Protein AF-A0A7C5JY43-F1 (afdb_monomer_lite)

Structure (mmCIF, N/CA/C/O backbone):
data_AF-A0A7C5JY43-F1
#
_entry.id   AF-A0A7C5JY43-F1
#
loop_
_atom_site.group_PDB
_atom_site.id
_atom_site.type_symbol
_atom_site.label_atom_id
_atom_site.label_alt_id
_atom_site.label_comp_id
_atom_site.label_asym_id
_atom_site.label_entity_id
_atom_site.label_seq_id
_atom_site.pdbx_PDB_ins_code
_atom_site.Cartn_x
_atom_site.Cartn_y
_atom_site.Cartn_z
_atom_site.occupancy
_atom_site.B_iso_or_equiv
_atom_site.auth_seq_id
_atom_site.auth_comp_id
_atom_site.auth_asym_id
_atom_site.auth_atom_id
_atom_site.pdbx_PDB_model_num
ATOM 1 N N . MET A 1 1 ? 24.600 0.168 -17.747 1.00 61.19 1 MET A N 1
ATOM 2 C CA . MET A 1 1 ? 23.202 -0.274 -17.625 1.00 61.19 1 MET A CA 1
ATOM 3 C C . MET A 1 1 ? 22.998 -1.463 -18.537 1.00 61.19 1 MET A C 1
ATOM 5 O O . MET A 1 1 ? 23.554 -1.478 -19.629 1.00 61.19 1 MET A O 1
ATOM 9 N N . THR A 1 2 ? 22.261 -2.472 -18.092 1.00 80.56 2 THR A N 1
ATOM 10 C CA . THR A 1 2 ? 21.781 -3.535 -18.981 1.00 80.56 2 THR A CA 1
ATOM 11 C C . THR A 1 2 ? 20.629 -3.006 -19.841 1.00 80.56 2 THR A C 1
ATOM 13 O O . THR A 1 2 ? 19.923 -2.080 -19.446 1.00 80.56 2 THR A O 1
ATOM 16 N N . LYS A 1 3 ? 20.371 -3.635 -20.994 1.00 87.62 3 LYS A N 1
ATOM 17 C CA . LYS A 1 3 ? 19.208 -3.307 -21.840 1.00 87.62 3 LYS A CA 1
ATOM 18 C C . LYS A 1 3 ? 17.883 -3.349 -21.058 1.00 87.62 3 LYS A C 1
ATOM 20 O O . LYS A 1 3 ? 16.967 -2.588 -21.342 1.00 87.62 3 LYS A O 1
ATOM 25 N N . ARG A 1 4 ? 17.785 -4.223 -20.047 1.00 88.06 4 ARG A N 1
ATOM 26 C CA . ARG A 1 4 ? 16.617 -4.327 -19.159 1.00 88.06 4 ARG A CA 1
ATOM 27 C C . ARG A 1 4 ? 16.475 -3.100 -18.254 1.00 88.06 4 ARG A C 1
ATOM 29 O O . ARG A 1 4 ? 15.372 -2.586 -18.122 1.00 88.06 4 ARG A O 1
ATOM 36 N N . GLU A 1 5 ? 17.568 -2.601 -17.683 1.00 89.88 5 GLU A N 1
ATOM 37 C CA . GLU A 1 5 ? 17.566 -1.381 -16.857 1.00 89.88 5 GLU A CA 1
ATOM 38 C C . GLU A 1 5 ? 17.167 -0.143 -17.657 1.00 89.88 5 GLU A C 1
ATOM 40 O O . GLU A 1 5 ? 16.424 0.696 -17.158 1.00 89.88 5 GLU A O 1
ATOM 45 N N . GLU A 1 6 ? 17.616 -0.042 -18.909 1.00 92.31 6 GLU A N 1
ATOM 46 C CA . GLU A 1 6 ? 17.234 1.051 -19.813 1.00 92.31 6 GLU A CA 1
ATOM 47 C C . GLU A 1 6 ? 15.734 1.037 -20.118 1.00 92.31 6 GLU A C 1
ATOM 49 O O . GLU A 1 6 ? 15.086 2.085 -20.057 1.00 92.31 6 GLU A O 1
ATOM 54 N N . ILE A 1 7 ? 15.172 -0.148 -20.386 1.00 94.56 7 ILE A N 1
ATOM 55 C CA . ILE A 1 7 ? 13.732 -0.328 -20.617 1.00 94.56 7 ILE A CA 1
ATOM 56 C C . ILE A 1 7 ? 12.948 0.074 -19.369 1.00 94.56 7 ILE A C 1
ATOM 58 O O . ILE A 1 7 ? 12.040 0.894 -19.463 1.0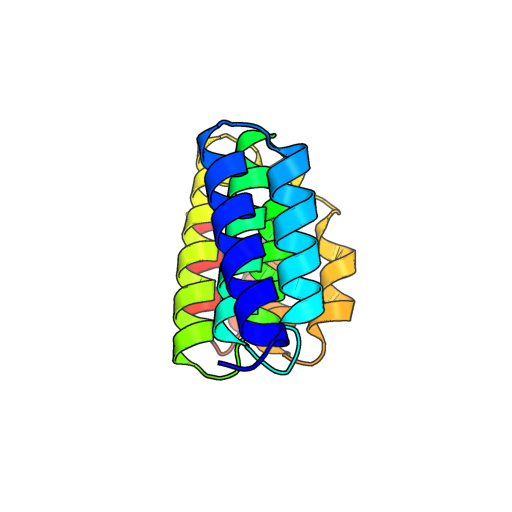0 94.56 7 ILE A O 1
ATOM 62 N N . ILE A 1 8 ? 13.331 -0.445 -18.199 1.00 96.25 8 ILE A N 1
ATOM 63 C CA . ILE A 1 8 ? 12.671 -0.138 -16.927 1.00 96.25 8 ILE A CA 1
ATOM 64 C C . ILE A 1 8 ? 12.717 1.368 -16.639 1.00 96.25 8 ILE A C 1
ATOM 66 O O . ILE A 1 8 ? 11.688 1.966 -16.336 1.00 96.25 8 ILE A O 1
ATOM 70 N N . ALA A 1 9 ? 13.887 1.999 -16.764 1.00 95.50 9 ALA A N 1
ATOM 71 C CA . ALA A 1 9 ? 14.048 3.425 -16.493 1.00 95.50 9 ALA A CA 1
ATOM 72 C C . ALA A 1 9 ? 13.234 4.296 -17.460 1.00 95.50 9 ALA A C 1
ATOM 74 O O . ALA A 1 9 ? 12.655 5.302 -17.048 1.00 95.50 9 ALA A O 1
ATOM 75 N N . THR A 1 10 ? 13.179 3.917 -18.739 1.00 97.25 10 THR A N 1
ATOM 76 C CA . THR A 1 10 ? 12.377 4.617 -19.753 1.00 97.25 10 THR A CA 1
ATOM 77 C C . THR A 1 10 ? 10.894 4.490 -19.440 1.00 97.25 10 THR A C 1
ATOM 79 O O . THR A 1 10 ? 10.198 5.497 -19.324 1.00 97.25 10 THR A O 1
ATOM 82 N N . LEU A 1 11 ? 10.429 3.265 -19.206 1.00 97.94 11 LEU A N 1
ATOM 83 C CA . LEU A 1 11 ? 9.032 2.979 -18.918 1.00 97.94 11 LEU A CA 1
ATOM 84 C C . LEU A 1 11 ? 8.560 3.659 -17.629 1.00 97.94 11 LEU A C 1
ATOM 86 O O . LEU A 1 11 ? 7.457 4.196 -17.585 1.00 97.94 11 LEU A O 1
ATOM 90 N N . PHE A 1 12 ? 9.409 3.700 -16.602 1.00 97.88 12 PHE A N 1
ATOM 91 C CA . PHE A 1 12 ? 9.102 4.380 -15.348 1.00 97.88 12 PHE A CA 1
ATOM 92 C C . PHE A 1 12 ? 8.954 5.896 -15.534 1.00 97.88 12 PHE A C 1
ATOM 94 O O . PHE A 1 12 ? 7.990 6.483 -15.044 1.00 97.88 12 PHE A O 1
ATOM 101 N N . LYS A 1 13 ? 9.844 6.530 -16.313 1.00 98.06 13 LYS A N 1
ATOM 102 C CA . LYS A 1 13 ? 9.717 7.955 -16.672 1.00 98.06 13 LYS A CA 1
ATOM 103 C C . LYS A 1 13 ? 8.437 8.231 -17.460 1.00 98.06 13 LYS A C 1
ATOM 105 O O . LYS A 1 13 ? 7.760 9.222 -17.203 1.00 98.06 13 LYS A O 1
ATOM 110 N N . GLU A 1 14 ? 8.094 7.361 -18.405 1.00 98.31 14 GLU A N 1
ATOM 111 C CA . GLU A 1 14 ? 6.847 7.469 -19.167 1.00 98.31 14 GLU A CA 1
ATOM 112 C C . GLU A 1 14 ? 5.610 7.293 -18.277 1.00 98.31 14 GLU A C 1
ATOM 114 O O . GLU A 1 14 ? 4.636 8.019 -18.452 1.00 98.31 14 GLU A O 1
ATOM 119 N N . ALA A 1 15 ? 5.648 6.374 -17.307 1.00 98.38 15 ALA A N 1
ATOM 120 C CA . ALA A 1 15 ? 4.567 6.172 -16.345 1.00 98.38 15 ALA A CA 1
ATOM 121 C C . ALA A 1 15 ? 4.332 7.427 -15.492 1.00 98.38 15 ALA A C 1
ATOM 123 O O . ALA A 1 15 ? 3.200 7.892 -15.366 1.00 98.38 15 ALA A O 1
ATOM 124 N N . GLN A 1 16 ? 5.410 8.022 -14.968 1.00 98.12 16 GLN A N 1
ATOM 125 C CA . GLN A 1 16 ? 5.347 9.274 -14.209 1.00 98.12 16 GLN A CA 1
ATOM 126 C C . GLN A 1 16 ? 4.820 10.433 -15.058 1.00 98.12 16 GLN A C 1
ATOM 128 O O . GLN A 1 16 ? 4.007 11.228 -14.589 1.00 98.12 16 GLN A O 1
ATOM 133 N N . ARG A 1 17 ? 5.253 10.528 -16.320 1.00 98.44 17 ARG A N 1
ATOM 134 C CA . ARG A 1 17 ? 4.756 11.547 -17.248 1.00 98.44 17 ARG A CA 1
ATOM 135 C C . ARG A 1 17 ? 3.255 11.398 -17.498 1.00 98.44 17 ARG A C 1
ATOM 137 O O . ARG A 1 17 ? 2.539 12.380 -17.347 1.00 98.44 17 ARG A O 1
ATOM 144 N N . ALA A 1 18 ? 2.793 10.186 -17.803 1.00 98.38 18 ALA A N 1
ATOM 145 C CA . ALA A 1 18 ? 1.375 9.900 -18.005 1.00 98.38 18 ALA A CA 1
ATOM 146 C C . ALA A 1 18 ? 0.545 10.253 -16.759 1.00 98.38 18 ALA A C 1
ATOM 148 O O . ALA A 1 18 ? -0.518 10.856 -16.876 1.00 98.38 18 ALA A O 1
ATOM 149 N N . LEU A 1 19 ? 1.054 9.954 -15.556 1.00 97.44 19 LEU A N 1
ATOM 150 C CA . LEU A 1 19 ? 0.393 10.329 -14.304 1.00 97.44 19 LEU A CA 1
ATOM 151 C C . LEU A 1 19 ? 0.269 11.855 -14.162 1.00 97.44 19 LEU A C 1
ATOM 153 O O . LEU A 1 19 ? -0.814 12.358 -13.866 1.00 97.44 19 LEU A O 1
ATOM 157 N N . ASN A 1 20 ? 1.345 12.597 -14.437 1.00 97.25 20 ASN A N 1
ATOM 158 C CA . ASN A 1 20 ? 1.354 14.064 -14.386 1.00 97.25 20 ASN A CA 1
ATOM 159 C C . ASN A 1 20 ? 0.412 14.699 -15.423 1.00 97.25 20 ASN A C 1
ATOM 161 O O . ASN A 1 20 ? -0.214 15.722 -15.150 1.00 97.25 20 ASN A O 1
ATOM 165 N N . GLU A 1 21 ? 0.293 14.086 -16.601 1.00 97.94 21 GLU A N 1
ATOM 166 C CA . GLU A 1 21 ? -0.623 14.487 -17.677 1.00 97.94 21 GLU A CA 1
ATOM 167 C C . GLU A 1 21 ? -2.070 13.992 -17.435 1.00 97.94 21 GLU A C 1
ATOM 169 O O . GLU A 1 21 ? -2.961 14.270 -18.236 1.00 97.94 21 GLU A O 1
ATOM 174 N N . ARG A 1 22 ? -2.332 13.322 -16.298 1.00 95.94 22 ARG A N 1
ATOM 175 C CA . ARG A 1 22 ? -3.622 12.720 -15.905 1.00 95.94 22 ARG A CA 1
ATOM 176 C C . ARG A 1 22 ? -4.132 11.641 -16.870 1.00 95.94 22 ARG A C 1
ATOM 178 O O . ARG A 1 22 ? -5.321 11.326 -16.887 1.00 95.94 22 ARG A O 1
ATOM 185 N N . GLU A 1 23 ? -3.240 11.008 -17.624 1.00 98.06 23 GLU A N 1
ATOM 186 C CA . GLU A 1 23 ? -3.528 9.826 -18.439 1.00 98.06 23 GLU A CA 1
ATOM 187 C C . GLU A 1 23 ? -3.522 8.560 -17.562 1.00 98.06 23 GLU A C 1
ATOM 189 O O . GLU A 1 23 ? -2.647 7.698 -17.668 1.00 98.06 23 GLU A O 1
ATOM 194 N N . ILE A 1 24 ? -4.485 8.459 -16.639 1.00 97.88 24 ILE A N 1
ATOM 195 C CA . ILE A 1 24 ? -4.403 7.522 -15.505 1.00 97.88 24 ILE A CA 1
ATOM 196 C C . ILE A 1 24 ? -4.301 6.051 -15.935 1.00 97.88 24 ILE A C 1
ATOM 198 O O . ILE A 1 24 ? -3.461 5.311 -15.420 1.00 97.88 24 ILE A O 1
ATOM 202 N N . GLU A 1 25 ? -5.085 5.622 -16.925 1.00 97.69 25 GLU A N 1
ATOM 203 C CA . GLU A 1 25 ? -5.026 4.244 -17.434 1.00 97.69 25 GLU A CA 1
ATOM 204 C C . GLU A 1 25 ? -3.678 3.917 -18.099 1.00 97.69 25 GLU A C 1
ATOM 206 O O . GLU A 1 25 ? -3.154 2.808 -17.953 1.00 97.69 25 GLU A O 1
ATOM 211 N N . VAL A 1 26 ? -3.068 4.895 -18.779 1.00 98.19 26 VAL A N 1
ATOM 212 C CA . VAL A 1 26 ? -1.734 4.744 -19.379 1.00 98.19 26 VAL A CA 1
ATOM 213 C C . VAL A 1 26 ? -0.680 4.628 -18.282 1.00 98.19 26 VAL A C 1
ATOM 215 O O . VAL A 1 26 ? 0.151 3.718 -18.329 1.00 98.19 26 VAL A O 1
ATOM 218 N N . ALA A 1 27 ? -0.743 5.496 -17.269 1.00 98.44 27 ALA A N 1
ATOM 219 C CA . ALA A 1 27 ? 0.154 5.454 -16.120 1.00 98.44 27 ALA A CA 1
ATOM 220 C C . ALA A 1 27 ? 0.081 4.097 -15.406 1.00 98.44 27 ALA A C 1
ATOM 222 O O . ALA A 1 27 ? 1.113 3.466 -15.179 1.00 98.44 27 ALA A O 1
ATOM 223 N N . LYS A 1 28 ? -1.135 3.601 -15.134 1.00 98.50 28 LYS A N 1
ATOM 224 C CA . LYS A 1 28 ? -1.359 2.303 -14.481 1.00 98.50 28 LYS A CA 1
ATOM 225 C C . LYS A 1 28 ? -0.736 1.154 -15.255 1.00 98.50 28 LYS A C 1
ATOM 227 O O . LYS A 1 28 ? 0.018 0.374 -14.681 1.00 98.50 28 LYS A O 1
ATOM 232 N N . LYS A 1 29 ? -1.003 1.077 -16.561 1.00 98.38 29 LYS A N 1
ATOM 233 C CA . LYS A 1 29 ? -0.439 0.027 -17.415 1.00 98.38 29 LYS A CA 1
ATOM 234 C C . LYS A 1 29 ? 1.090 0.038 -17.391 1.00 98.38 29 LYS A C 1
ATOM 236 O O . LYS A 1 29 ? 1.708 -1.017 -17.296 1.00 98.38 29 LYS A O 1
ATOM 241 N N . LYS A 1 30 ? 1.700 1.225 -17.452 1.00 98.62 30 LYS A N 1
ATOM 242 C CA . LYS A 1 30 ? 3.161 1.358 -17.449 1.00 98.62 30 LYS A CA 1
ATOM 243 C C . LYS A 1 30 ? 3.772 1.034 -16.088 1.00 98.62 30 LYS A C 1
ATOM 245 O O . LYS A 1 30 ? 4.778 0.336 -16.052 1.00 98.62 30 LYS A O 1
ATOM 250 N N . PHE A 1 31 ? 3.180 1.480 -14.979 1.00 98.56 31 PHE A N 1
ATOM 251 C CA . PHE A 1 31 ? 3.667 1.102 -13.649 1.00 98.56 31 PHE A CA 1
ATOM 252 C C . PHE A 1 31 ? 3.539 -0.404 -13.391 1.00 98.56 31 PHE A C 1
ATOM 254 O O . PHE A 1 31 ? 4.467 -0.989 -12.841 1.00 98.56 31 PHE A O 1
ATOM 261 N N . ASP A 1 32 ? 2.451 -1.044 -13.827 1.00 98.12 32 ASP A N 1
ATOM 262 C CA . ASP A 1 32 ? 2.281 -2.501 -13.718 1.00 98.12 32 ASP A CA 1
ATOM 263 C C . ASP A 1 32 ? 3.358 -3.260 -14.514 1.00 98.12 32 ASP A C 1
ATOM 265 O O . ASP A 1 32 ? 3.985 -4.193 -14.010 1.00 98.12 32 ASP A O 1
ATOM 269 N N . GLU A 1 33 ? 3.672 -2.797 -15.725 1.00 98.12 33 GLU A N 1
ATOM 270 C CA . GLU A 1 33 ? 4.753 -3.368 -16.531 1.00 98.12 33 GLU A CA 1
ATOM 271 C C . GLU A 1 33 ? 6.143 -3.109 -15.909 1.00 98.12 33 GLU A C 1
ATOM 273 O O . GLU A 1 33 ? 6.987 -4.009 -15.898 1.00 98.12 33 GLU A O 1
ATOM 278 N N . VAL A 1 34 ? 6.378 -1.941 -15.292 1.00 98.31 34 VAL A N 1
ATOM 279 C CA . VAL A 1 34 ? 7.595 -1.706 -14.493 1.00 98.31 34 VAL A CA 1
ATOM 280 C C . VAL A 1 34 ? 7.678 -2.688 -13.330 1.00 98.31 34 VAL A C 1
ATOM 282 O O . VAL A 1 34 ? 8.746 -3.261 -13.109 1.00 98.31 34 VAL A O 1
ATOM 285 N N . MET A 1 35 ? 6.586 -2.906 -12.591 1.00 97.62 35 MET A N 1
ATOM 286 C CA . MET A 1 35 ? 6.551 -3.877 -11.495 1.00 97.62 35 MET A CA 1
ATOM 287 C C . MET A 1 35 ? 6.929 -5.271 -11.999 1.00 97.62 35 MET A C 1
ATOM 289 O O . MET A 1 35 ? 7.845 -5.881 -11.455 1.00 97.62 35 MET A O 1
ATOM 293 N N . HIS A 1 36 ? 6.320 -5.733 -13.091 1.00 97.00 36 HIS A N 1
ATOM 294 C CA . HIS A 1 36 ? 6.636 -7.034 -13.681 1.00 97.00 36 HIS A CA 1
ATOM 295 C C . HIS A 1 36 ? 8.120 -7.169 -14.065 1.00 97.00 36 HIS A C 1
ATOM 297 O O . HIS A 1 36 ? 8.765 -8.178 -13.782 1.00 97.00 36 HIS A O 1
ATOM 303 N N . LEU A 1 37 ? 8.701 -6.134 -14.678 1.00 96.69 37 LEU A N 1
ATOM 304 C CA . LEU A 1 37 ? 10.103 -6.155 -15.100 1.00 96.69 37 LEU A CA 1
ATOM 305 C C . LEU A 1 37 ? 11.097 -5.996 -13.943 1.00 96.69 37 LEU A C 1
ATOM 307 O O . LEU A 1 37 ? 12.257 -6.385 -14.104 1.00 96.69 37 LEU A O 1
ATOM 311 N N . SER A 1 38 ? 10.680 -5.430 -12.811 1.00 96.06 38 SER A N 1
ATOM 312 C CA . SER A 1 38 ? 11.543 -5.145 -11.657 1.00 96.06 38 SER A CA 1
ATOM 313 C C . SER A 1 38 ? 11.450 -6.172 -10.530 1.00 96.06 38 SER A C 1
ATOM 315 O O . SER A 1 38 ? 12.353 -6.224 -9.692 1.00 96.06 38 SER A O 1
ATOM 317 N N . GLU A 1 39 ? 10.418 -7.016 -10.525 1.00 94.25 39 GLU A N 1
ATOM 318 C CA . GLU A 1 39 ? 10.173 -8.013 -9.483 1.00 94.25 39 GLU A CA 1
ATOM 319 C C . GLU A 1 39 ? 11.409 -8.896 -9.214 1.00 94.25 39 GLU A C 1
ATOM 321 O O . GLU A 1 39 ? 12.076 -9.397 -10.127 1.00 94.25 39 GLU A O 1
ATOM 326 N N . GLY A 1 40 ? 11.771 -9.019 -7.933 1.00 91.19 40 GLY A N 1
ATOM 327 C CA . GLY A 1 40 ? 12.914 -9.797 -7.434 1.00 91.19 40 GLY A CA 1
ATOM 328 C C . GLY A 1 40 ? 14.313 -9.264 -7.779 1.00 91.19 40 GLY A C 1
ATOM 329 O O . GLY A 1 40 ? 15.268 -9.605 -7.090 1.00 91.19 40 GLY A O 1
ATOM 330 N N . SER A 1 41 ? 14.458 -8.428 -8.812 1.00 93.62 41 SER A N 1
ATOM 331 C CA . SER A 1 41 ? 15.767 -7.976 -9.320 1.00 93.62 41 SER A CA 1
ATOM 332 C C . SER A 1 41 ? 16.078 -6.519 -8.978 1.00 93.62 41 SER A C 1
ATOM 334 O O . SER A 1 41 ? 17.233 -6.170 -8.754 1.00 93.62 41 SER A O 1
ATOM 336 N N . TYR A 1 42 ? 15.051 -5.667 -8.920 1.00 95.38 42 TYR A N 1
ATOM 337 C CA . TYR A 1 42 ? 15.182 -4.231 -8.672 1.00 95.38 42 TYR A CA 1
ATOM 338 C C . TYR A 1 42 ? 14.155 -3.770 -7.621 1.00 95.38 42 TYR A C 1
ATOM 340 O O . TYR A 1 42 ? 13.197 -3.073 -7.967 1.00 95.38 42 TYR A O 1
ATOM 348 N N . PRO A 1 43 ? 14.333 -4.132 -6.332 1.00 95.38 43 PRO A N 1
ATOM 349 C CA . PRO A 1 43 ? 13.323 -3.918 -5.289 1.00 95.38 43 PRO A CA 1
ATOM 350 C C . PRO A 1 43 ? 12.889 -2.458 -5.126 1.00 95.38 43 PRO A C 1
ATOM 352 O O . PRO A 1 43 ? 11.702 -2.181 -5.009 1.00 95.38 43 PRO A O 1
ATOM 355 N N . TRP A 1 44 ? 13.833 -1.513 -5.206 1.00 96.75 44 TRP A N 1
ATOM 356 C CA . TRP A 1 44 ? 13.537 -0.077 -5.140 1.00 96.75 44 TRP A CA 1
ATOM 357 C C . TRP A 1 44 ? 12.639 0.397 -6.284 1.00 96.75 44 TRP A C 1
ATOM 359 O O . TRP A 1 44 ? 11.729 1.191 -6.069 1.00 96.75 44 TRP A O 1
ATOM 369 N N . ILE A 1 45 ? 12.858 -0.110 -7.498 1.00 97.19 45 ILE A N 1
ATOM 370 C CA . ILE A 1 45 ? 12.040 0.275 -8.651 1.00 97.19 45 ILE A CA 1
ATOM 371 C C . ILE A 1 45 ? 10.643 -0.339 -8.536 1.00 97.19 45 ILE A C 1
ATOM 373 O O . ILE A 1 45 ? 9.652 0.346 -8.779 1.00 97.19 45 ILE A O 1
ATOM 377 N N . TYR A 1 46 ? 10.558 -1.602 -8.114 1.00 98.12 46 TYR A N 1
ATOM 378 C CA . TYR A 1 46 ? 9.283 -2.263 -7.844 1.00 98.12 46 TYR A CA 1
ATOM 379 C C . TYR A 1 46 ? 8.474 -1.505 -6.781 1.00 98.12 46 TYR A C 1
ATOM 381 O O . TYR A 1 46 ? 7.279 -1.258 -6.955 1.00 98.12 46 TYR A O 1
ATOM 389 N N . PHE A 1 47 ? 9.138 -1.098 -5.697 1.00 98.25 47 PHE A N 1
ATOM 390 C CA . PHE A 1 47 ? 8.554 -0.322 -4.609 1.00 98.25 47 PHE A CA 1
ATOM 391 C C . PHE A 1 47 ? 7.991 1.016 -5.097 1.00 98.25 47 PHE A C 1
ATOM 393 O O . PHE A 1 47 ? 6.830 1.332 -4.831 1.00 98.25 47 PHE A O 1
ATOM 400 N N . GLU A 1 48 ? 8.773 1.784 -5.855 1.00 98.31 48 GLU A N 1
ATOM 401 C CA . GLU A 1 48 ? 8.314 3.071 -6.380 1.00 98.31 48 GLU A CA 1
ATOM 402 C C . GLU A 1 48 ? 7.198 2.908 -7.421 1.00 98.31 48 GLU A C 1
ATOM 404 O O . GLU A 1 48 ? 6.259 3.700 -7.441 1.00 98.31 48 GLU A O 1
ATOM 409 N N . ALA A 1 49 ? 7.217 1.848 -8.233 1.00 98.44 49 ALA A N 1
AT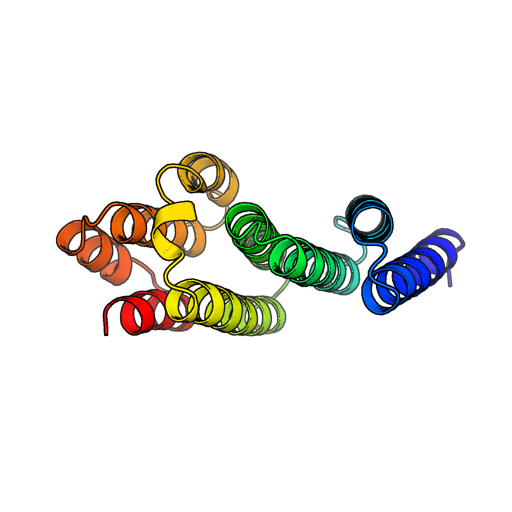OM 410 C CA . ALA A 1 49 ? 6.124 1.556 -9.159 1.00 98.44 49 ALA A CA 1
ATOM 411 C C . ALA A 1 49 ? 4.822 1.176 -8.432 1.00 98.44 49 ALA A C 1
ATOM 413 O O . ALA A 1 49 ? 3.744 1.612 -8.843 1.00 98.44 49 ALA A O 1
ATOM 414 N N . CYS A 1 50 ? 4.907 0.457 -7.305 1.00 98.56 50 CYS A N 1
ATOM 415 C CA . CYS A 1 50 ? 3.745 0.216 -6.448 1.00 98.56 50 CYS A CA 1
ATOM 416 C C . CYS A 1 50 ? 3.128 1.532 -5.957 1.00 98.56 50 CYS A C 1
ATOM 418 O O . CYS A 1 50 ? 1.907 1.672 -5.989 1.00 98.56 50 CYS A O 1
ATOM 420 N N . PHE A 1 51 ? 3.941 2.500 -5.522 1.00 98.56 51 PHE A N 1
ATOM 421 C CA . PHE A 1 51 ? 3.432 3.800 -5.071 1.00 98.56 51 PHE A CA 1
ATOM 422 C C . PHE A 1 51 ? 2.993 4.716 -6.224 1.00 98.56 51 PHE A C 1
ATOM 424 O O . PHE A 1 51 ? 2.017 5.439 -6.067 1.00 98.56 51 PHE A O 1
ATOM 431 N N . GLY A 1 52 ? 3.577 4.594 -7.416 1.00 98.44 52 GLY A N 1
ATOM 432 C CA . GLY A 1 52 ? 3.028 5.223 -8.621 1.00 98.44 52 GLY A CA 1
ATOM 433 C C . GLY A 1 52 ? 1.606 4.739 -8.943 1.00 98.44 52 GLY A C 1
ATOM 434 O O . GLY A 1 52 ? 0.729 5.538 -9.274 1.00 98.44 52 GLY A O 1
ATOM 435 N N . LEU A 1 53 ? 1.330 3.438 -8.766 1.00 98.56 53 LEU A N 1
ATOM 436 C CA . LEU A 1 53 ? -0.036 2.905 -8.859 1.00 98.56 53 LEU A CA 1
ATOM 437 C C . LEU A 1 53 ? -0.951 3.405 -7.740 1.00 98.56 53 LEU A C 1
ATOM 439 O O . LEU A 1 53 ? -2.142 3.592 -7.980 1.00 98.56 53 LEU A O 1
ATOM 443 N N . VAL A 1 54 ? -0.429 3.597 -6.525 1.00 98.62 54 VAL A N 1
ATOM 444 C CA . VAL A 1 54 ? -1.197 4.178 -5.413 1.00 98.62 54 VAL A CA 1
ATOM 445 C C . VAL A 1 54 ? -1.728 5.551 -5.806 1.00 98.62 54 VAL A C 1
ATOM 447 O O . VAL A 1 54 ? -2.929 5.780 -5.673 1.00 98.62 54 VAL A O 1
ATOM 450 N N . ASP A 1 55 ? -0.869 6.418 -6.338 1.00 98.25 55 ASP A N 1
ATOM 451 C CA . ASP A 1 55 ? -1.246 7.772 -6.750 1.00 98.25 55 ASP A CA 1
ATOM 452 C C . ASP A 1 55 ? -2.299 7.740 -7.865 1.00 98.25 55 ASP A C 1
ATOM 454 O O . ASP A 1 55 ? -3.347 8.379 -7.755 1.00 98.25 55 ASP A O 1
ATOM 458 N N . ALA A 1 56 ? -2.087 6.904 -8.885 1.00 98.25 56 ALA A N 1
ATOM 459 C CA . ALA A 1 56 ? -3.050 6.702 -9.965 1.00 98.25 56 ALA A CA 1
ATOM 460 C C . ALA A 1 56 ? -4.427 6.233 -9.451 1.00 98.25 56 ALA A C 1
ATOM 462 O O . ALA A 1 56 ? -5.467 6.752 -9.858 1.00 98.25 56 ALA A O 1
ATOM 463 N N . PHE A 1 57 ? -4.454 5.277 -8.519 1.00 98.00 57 PHE A N 1
ATOM 464 C CA . PHE A 1 57 ? -5.701 4.791 -7.931 1.00 98.00 57 PHE A CA 1
ATOM 465 C C . PHE A 1 57 ? -6.386 5.821 -7.028 1.00 98.00 57 PHE A C 1
ATOM 467 O O . PHE A 1 57 ? -7.616 5.829 -6.955 1.00 98.00 57 PHE A O 1
ATOM 474 N N . ILE A 1 58 ? -5.630 6.680 -6.340 1.00 97.12 58 ILE A N 1
ATOM 475 C CA . ILE A 1 58 ? -6.199 7.772 -5.542 1.00 97.12 58 ILE A CA 1
ATOM 476 C C . ILE A 1 58 ? -6.891 8.797 -6.446 1.00 97.12 58 ILE A C 1
ATOM 478 O O . ILE A 1 58 ? -8.012 9.194 -6.119 1.00 97.12 58 ILE A O 1
ATOM 482 N N . GLU A 1 59 ? -6.288 9.170 -7.580 1.00 95.31 59 GLU A N 1
ATOM 483 C CA . GLU A 1 59 ? -6.900 10.092 -8.555 1.00 95.31 59 GLU A CA 1
ATOM 484 C C . GLU A 1 59 ? -8.234 9.551 -9.110 1.00 95.31 59 GLU A C 1
ATOM 486 O O . GLU A 1 59 ? -9.180 10.311 -9.305 1.00 95.31 59 GLU A O 1
ATOM 491 N N . GLU A 1 60 ? -8.366 8.231 -9.287 1.00 94.62 60 GLU A N 1
ATOM 492 C CA . GLU A 1 60 ? -9.623 7.572 -9.697 1.00 94.62 60 GLU A CA 1
ATOM 493 C C . GLU A 1 60 ? -10.636 7.375 -8.554 1.00 94.62 60 GLU A C 1
ATOM 495 O O . GLU A 1 60 ? -11.742 6.875 -8.773 1.00 94.62 60 GLU A O 1
ATOM 500 N N . GLY A 1 61 ? -10.269 7.688 -7.308 1.00 94.56 61 GLY A N 1
ATOM 501 C CA . GLY A 1 61 ? -11.069 7.350 -6.128 1.00 94.56 61 GLY A CA 1
ATOM 502 C C . GLY A 1 61 ? -11.135 5.843 -5.829 1.00 94.56 61 GLY A C 1
ATOM 503 O O . GLY A 1 61 ? -11.963 5.402 -5.026 1.00 94.56 61 GLY A O 1
ATOM 504 N N . ASN A 1 62 ? -10.262 5.032 -6.433 1.00 96.19 62 ASN A N 1
ATOM 505 C CA . ASN A 1 62 ? -10.146 3.598 -6.181 1.00 96.19 62 ASN A CA 1
ATOM 506 C C . ASN A 1 62 ? -9.238 3.310 -4.974 1.00 96.19 62 ASN A C 1
ATOM 508 O O . ASN A 1 62 ? -8.154 2.732 -5.075 1.00 96.19 62 ASN A O 1
ATOM 512 N N . TYR A 1 63 ? -9.720 3.651 -3.784 1.00 96.38 63 TYR A N 1
ATOM 513 C CA . TYR A 1 63 ? -8.964 3.482 -2.541 1.00 96.38 63 TYR A CA 1
ATOM 514 C C . TYR A 1 63 ? -8.586 2.031 -2.229 1.00 96.38 63 TYR A C 1
ATOM 516 O O . TYR A 1 63 ? -7.537 1.773 -1.639 1.00 96.38 63 TYR A O 1
ATOM 524 N N . SER A 1 64 ? -9.402 1.064 -2.660 1.00 95.56 64 SER A N 1
ATOM 525 C CA . SER A 1 64 ? -9.072 -0.353 -2.490 1.00 95.56 64 SER A CA 1
ATOM 526 C C . SER A 1 64 ? -7.843 -0.759 -3.311 1.00 95.56 64 SER A C 1
ATOM 528 O O . SER A 1 64 ? -7.017 -1.529 -2.825 1.00 95.56 64 SER A O 1
ATOM 530 N N . GLY A 1 65 ? -7.697 -0.220 -4.528 1.00 96.44 65 GLY A N 1
ATOM 531 C CA . GLY A 1 65 ? -6.518 -0.414 -5.370 1.00 96.44 65 GLY A CA 1
ATOM 532 C C . GLY A 1 65 ? -5.275 0.206 -4.742 1.00 96.44 65 GLY A C 1
ATOM 533 O O . GLY A 1 65 ? -4.254 -0.468 -4.625 1.00 96.44 65 GLY A O 1
ATOM 534 N N . ALA A 1 66 ? -5.402 1.436 -4.235 1.00 97.94 66 ALA A N 1
ATOM 535 C CA . ALA A 1 66 ? -4.325 2.130 -3.535 1.00 97.94 66 ALA A CA 1
ATOM 536 C C . ALA A 1 66 ? -3.802 1.312 -2.339 1.00 97.94 66 ALA A C 1
ATOM 538 O O . ALA A 1 66 ? -2.622 0.969 -2.291 1.00 97.94 66 ALA A O 1
ATOM 539 N N . VAL A 1 67 ? -4.680 0.884 -1.424 1.00 97.88 67 VAL A N 1
ATOM 540 C CA . VAL A 1 67 ? -4.266 0.075 -0.262 1.00 97.88 67 VAL A CA 1
ATOM 541 C C . VAL A 1 67 ? -3.622 -1.246 -0.696 1.00 97.88 67 VAL A C 1
ATOM 543 O O . VAL A 1 67 ? -2.587 -1.624 -0.151 1.00 97.88 67 VAL A O 1
ATOM 546 N N . LYS A 1 68 ? -4.172 -1.935 -1.707 1.00 96.69 68 LYS A N 1
ATOM 547 C CA . LYS A 1 68 ? -3.584 -3.179 -2.235 1.00 96.69 68 LYS A CA 1
ATOM 548 C C . LYS A 1 68 ? -2.156 -2.969 -2.740 1.00 96.69 68 LYS A C 1
ATOM 550 O O . LYS A 1 68 ? -1.286 -3.772 -2.411 1.00 96.69 68 LYS A O 1
ATOM 555 N N . CYS A 1 69 ? -1.903 -1.909 -3.506 1.00 97.88 69 CYS A N 1
ATOM 556 C CA . CYS A 1 69 ? -0.563 -1.613 -4.015 1.00 97.88 69 CYS A CA 1
ATOM 557 C C . CYS A 1 69 ? 0.409 -1.211 -2.905 1.00 97.88 69 CYS A C 1
ATOM 559 O O . CYS A 1 69 ? 1.547 -1.675 -2.911 1.00 97.88 69 CYS A O 1
ATOM 561 N N . SER A 1 70 ? -0.036 -0.454 -1.900 1.00 98.38 70 SER A N 1
ATOM 562 C CA . SER A 1 70 ? 0.799 -0.184 -0.726 1.00 98.38 70 SER A CA 1
ATOM 563 C C . SER A 1 70 ? 1.187 -1.479 -0.005 1.00 98.38 70 SER A C 1
ATOM 565 O O . SER A 1 70 ? 2.363 -1.703 0.252 1.00 98.38 70 SER A O 1
ATOM 567 N N . ILE A 1 71 ? 0.236 -2.383 0.261 1.00 97.56 71 ILE A N 1
ATOM 568 C CA . ILE A 1 71 ? 0.526 -3.674 0.912 1.00 97.56 71 ILE A CA 1
ATOM 569 C C . ILE A 1 71 ? 1.486 -4.529 0.076 1.00 97.56 71 ILE A C 1
ATOM 571 O O . ILE A 1 71 ? 2.388 -5.146 0.641 1.00 97.56 71 ILE A O 1
ATOM 575 N N . LYS A 1 72 ? 1.350 -4.533 -1.257 1.00 96.19 72 LYS A N 1
ATOM 576 C CA . LYS A 1 72 ? 2.312 -5.195 -2.155 1.00 96.19 72 LYS A CA 1
ATOM 577 C C . LYS A 1 72 ? 3.727 -4.628 -2.010 1.00 96.19 72 LYS A C 1
ATOM 579 O O . LYS A 1 72 ? 4.671 -5.415 -2.012 1.00 96.19 72 LYS A O 1
ATOM 584 N N . ALA A 1 73 ? 3.873 -3.309 -1.864 1.00 97.62 73 ALA A N 1
ATOM 585 C CA . ALA A 1 73 ? 5.169 -2.671 -1.639 1.00 97.62 73 ALA A CA 1
ATOM 586 C C . ALA A 1 73 ? 5.794 -3.126 -0.311 1.00 97.62 73 ALA A C 1
ATOM 588 O O . ALA A 1 73 ? 6.947 -3.543 -0.298 1.00 97.62 73 ALA A O 1
ATOM 589 N N . LEU A 1 74 ? 5.021 -3.128 0.785 1.00 97.38 74 LEU A N 1
ATOM 590 C CA . LEU A 1 74 ? 5.500 -3.604 2.092 1.00 97.38 74 LEU A CA 1
ATOM 591 C C . LEU A 1 74 ? 5.874 -5.094 2.066 1.00 97.38 74 LEU A C 1
ATOM 593 O O . LEU A 1 74 ? 6.856 -5.487 2.686 1.00 97.38 74 LEU A O 1
ATOM 597 N N . LEU A 1 75 ? 5.104 -5.928 1.362 1.00 95.44 75 LEU A N 1
ATOM 598 C CA . LEU A 1 75 ? 5.369 -7.366 1.264 1.00 95.44 75 LEU A CA 1
ATOM 599 C C . LEU A 1 75 ? 6.687 -7.675 0.536 1.00 95.44 75 LEU A C 1
ATOM 601 O O . LEU A 1 75 ? 7.330 -8.669 0.857 1.00 95.44 75 LEU A O 1
ATOM 605 N N . ASN A 1 76 ? 7.072 -6.835 -0.430 1.00 94.62 76 ASN A N 1
ATOM 606 C CA . ASN A 1 76 ? 8.274 -7.004 -1.255 1.00 94.62 76 ASN A CA 1
ATOM 607 C C . ASN A 1 76 ? 9.447 -6.114 -0.811 1.00 94.62 76 ASN A C 1
ATOM 609 O O . ASN A 1 76 ? 10.454 -6.037 -1.515 1.00 94.62 76 ASN A O 1
ATOM 613 N N . ALA A 1 77 ? 9.332 -5.433 0.332 1.00 95.31 77 ALA A N 1
ATOM 614 C CA . ALA A 1 77 ? 10.430 -4.653 0.884 1.00 95.31 77 ALA A CA 1
ATOM 615 C C . ALA A 1 77 ? 11.594 -5.595 1.270 1.00 95.31 77 ALA A C 1
ATOM 617 O O . ALA A 1 77 ? 11.372 -6.538 2.035 1.00 95.31 77 ALA A O 1
ATOM 618 N N . PRO A 1 78 ? 12.821 -5.378 0.756 1.00 93.69 78 PRO A N 1
ATOM 619 C CA . PRO A 1 78 ? 13.956 -6.266 0.998 1.00 93.69 78 PRO A CA 1
ATOM 620 C C . PRO A 1 78 ? 14.588 -6.056 2.382 1.00 93.69 78 PRO A C 1
ATOM 622 O O . PRO A 1 78 ? 15.324 -6.919 2.855 1.00 93.69 78 PRO A O 1
ATOM 625 N N . ASP A 1 79 ? 14.315 -4.917 3.019 1.00 94.94 79 ASP A N 1
ATOM 626 C CA . ASP A 1 79 ? 14.899 -4.496 4.285 1.00 94.94 79 ASP A CA 1
ATOM 627 C C . ASP A 1 79 ? 13.930 -3.621 5.102 1.00 94.94 79 ASP A C 1
ATOM 629 O O . ASP A 1 79 ? 12.854 -3.217 4.648 1.00 94.94 79 ASP A O 1
ATOM 633 N N . GLU A 1 80 ? 14.325 -3.350 6.347 1.00 94.75 80 GLU A N 1
ATOM 634 C CA . GLU A 1 80 ? 13.535 -2.571 7.304 1.00 94.75 80 GLU A CA 1
ATOM 635 C C . GLU A 1 80 ? 13.401 -1.097 6.902 1.00 94.75 80 GLU A C 1
ATOM 637 O O . GLU A 1 80 ? 12.402 -0.466 7.245 1.00 94.75 80 GLU A O 1
ATOM 642 N N . GLU A 1 81 ? 14.367 -0.536 6.170 1.00 95.94 81 GLU A N 1
ATOM 643 C CA . GLU A 1 81 ? 14.330 0.861 5.729 1.00 95.94 81 GLU A CA 1
ATOM 644 C C . GLU A 1 81 ? 13.209 1.063 4.705 1.00 95.94 81 GLU A C 1
ATOM 646 O O . GLU A 1 81 ? 12.327 1.910 4.888 1.00 95.94 81 GLU A O 1
ATOM 651 N N . MET A 1 82 ? 13.179 0.224 3.669 1.00 96.88 82 MET A N 1
ATOM 652 C CA . MET A 1 82 ? 12.133 0.259 2.655 1.00 96.88 82 MET A CA 1
ATOM 653 C C . MET A 1 82 ? 10.767 -0.107 3.244 1.00 96.88 82 MET A C 1
ATOM 655 O O . MET A 1 82 ? 9.761 0.530 2.918 1.00 96.88 82 MET A O 1
ATOM 659 N N . PHE A 1 83 ? 10.713 -1.082 4.156 1.00 97.25 83 PHE A N 1
ATOM 660 C CA . PHE A 1 83 ? 9.478 -1.433 4.859 1.00 97.25 83 PHE A CA 1
ATOM 661 C C . PHE A 1 83 ? 8.943 -0.247 5.670 1.00 97.25 83 PHE A C 1
ATOM 663 O O . PHE A 1 83 ? 7.759 0.094 5.597 1.00 97.25 83 PHE A O 1
ATOM 670 N N . SER A 1 84 ? 9.834 0.422 6.401 1.00 96.81 84 SER A N 1
ATOM 671 C CA . SER A 1 84 ? 9.543 1.606 7.201 1.00 96.81 84 SER A CA 1
ATOM 672 C C . SER A 1 84 ? 8.982 2.755 6.369 1.00 96.81 84 SER A C 1
ATOM 674 O O . SER A 1 84 ? 7.989 3.361 6.778 1.00 96.81 84 SER A O 1
ATOM 676 N N . LEU A 1 85 ? 9.590 3.036 5.216 1.00 97.88 85 LEU A N 1
ATOM 677 C CA . LEU A 1 85 ? 9.109 4.044 4.272 1.00 97.88 85 LEU A CA 1
ATOM 678 C C . LEU A 1 85 ? 7.740 3.659 3.694 1.00 97.88 85 LEU A C 1
ATOM 680 O O . LEU A 1 85 ? 6.835 4.489 3.608 1.00 97.88 85 LEU A O 1
ATOM 684 N N . GLY A 1 86 ? 7.561 2.386 3.333 1.00 98.12 86 GLY A N 1
ATOM 685 C CA . GLY A 1 86 ? 6.294 1.867 2.823 1.00 98.12 86 GLY A CA 1
ATOM 686 C C . GLY A 1 86 ? 5.156 2.013 3.832 1.00 98.12 86 GLY A C 1
ATOM 687 O O . GLY A 1 86 ? 4.067 2.459 3.471 1.00 98.12 86 GLY A O 1
ATOM 688 N N . ALA A 1 87 ? 5.410 1.697 5.104 1.00 98.12 87 ALA A N 1
ATOM 689 C CA . ALA A 1 87 ? 4.442 1.859 6.186 1.00 98.12 87 ALA A CA 1
ATOM 690 C C . ALA A 1 87 ? 4.042 3.330 6.389 1.00 98.12 87 ALA A C 1
ATOM 692 O O . ALA A 1 87 ? 2.859 3.628 6.560 1.00 98.12 87 ALA A O 1
ATOM 693 N N . GLU A 1 88 ? 4.996 4.260 6.313 1.00 98.19 88 GLU A N 1
ATOM 694 C CA . GLU A 1 88 ? 4.714 5.696 6.390 1.00 98.19 88 GLU A CA 1
ATOM 695 C C . GLU A 1 88 ? 3.848 6.174 5.216 1.00 98.19 88 GLU A C 1
ATOM 697 O O . GLU A 1 88 ? 2.826 6.834 5.421 1.00 98.19 88 GLU A O 1
ATOM 702 N N . ARG A 1 89 ? 4.180 5.779 3.982 1.00 98.38 89 ARG A N 1
ATOM 703 C CA . ARG A 1 89 ? 3.356 6.118 2.812 1.00 98.38 89 ARG A CA 1
ATOM 704 C C . ARG A 1 89 ? 1.956 5.497 2.907 1.00 98.38 89 ARG A C 1
ATOM 706 O O . ARG A 1 89 ? 0.974 6.182 2.635 1.00 98.38 89 ARG A O 1
ATOM 713 N N . LEU A 1 90 ? 1.828 4.250 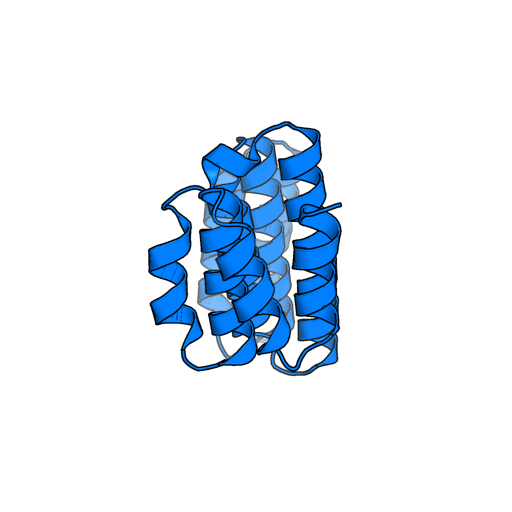3.368 1.00 98.50 90 LEU A N 1
ATOM 714 C CA . LEU A 1 90 ? 0.529 3.606 3.615 1.00 98.50 90 LEU A CA 1
ATOM 715 C C . LEU A 1 90 ? -0.296 4.347 4.678 1.00 98.50 90 LEU A C 1
ATOM 717 O O . LEU A 1 90 ? -1.505 4.515 4.507 1.00 98.50 90 LEU A O 1
ATOM 721 N N . LYS A 1 91 ? 0.339 4.832 5.751 1.00 98.12 91 LYS A N 1
ATOM 722 C CA . LYS A 1 91 ? -0.316 5.688 6.752 1.00 98.12 91 LYS A CA 1
ATOM 723 C C . LYS A 1 91 ? -0.940 6.917 6.090 1.00 98.12 91 LYS A C 1
ATOM 725 O O . LYS A 1 91 ? -2.107 7.215 6.340 1.00 98.12 91 LYS A O 1
ATOM 730 N N . ASN A 1 92 ? -0.195 7.580 5.206 1.00 97.94 92 ASN A N 1
ATOM 731 C CA . ASN A 1 92 ? -0.670 8.757 4.477 1.00 97.94 92 ASN A CA 1
ATOM 732 C C . ASN A 1 92 ? -1.840 8.416 3.541 1.00 97.94 92 ASN A C 1
ATOM 734 O O . ASN A 1 92 ? -2.841 9.132 3.531 1.00 97.94 92 ASN A O 1
ATOM 738 N N . VAL A 1 93 ? -1.770 7.288 2.827 1.00 98.12 93 VAL A N 1
ATOM 739 C CA . VAL A 1 93 ? -2.878 6.780 1.996 1.00 98.12 93 VAL A CA 1
ATOM 740 C C . VAL A 1 93 ? -4.141 6.585 2.834 1.00 98.12 93 VAL A C 1
ATOM 742 O O . VAL A 1 93 ? -5.208 7.090 2.487 1.00 98.12 93 VAL A O 1
ATOM 745 N N . LEU A 1 94 ? -4.036 5.898 3.971 1.00 98.00 94 LEU A N 1
ATOM 746 C CA . LEU A 1 94 ? -5.176 5.642 4.852 1.00 98.00 94 LEU A CA 1
ATOM 747 C C . LEU A 1 94 ? -5.731 6.930 5.480 1.00 98.00 94 LEU A C 1
ATOM 749 O O . LEU A 1 94 ? -6.949 7.065 5.613 1.00 98.00 94 LEU A O 1
ATOM 753 N N . ALA A 1 95 ? -4.873 7.905 5.787 1.00 96.94 95 ALA A N 1
ATOM 754 C CA . ALA A 1 95 ? -5.291 9.226 6.248 1.00 96.94 95 ALA A CA 1
ATOM 755 C C . ALA A 1 95 ? -6.092 9.990 5.177 1.00 96.94 95 ALA A C 1
ATOM 757 O O . ALA A 1 95 ? -7.121 10.584 5.501 1.00 96.94 95 ALA A O 1
ATOM 758 N N . ILE A 1 96 ? -5.684 9.927 3.902 1.00 96.56 96 ILE A N 1
ATOM 759 C CA . ILE A 1 96 ? -6.443 10.499 2.773 1.00 96.56 96 ILE A CA 1
ATOM 760 C C . ILE A 1 96 ? -7.827 9.842 2.675 1.00 96.56 96 ILE A C 1
ATOM 762 O O . ILE A 1 96 ? -8.842 10.535 2.594 1.00 96.56 96 ILE A O 1
ATOM 766 N N . ILE A 1 97 ? -7.887 8.509 2.745 1.00 96.69 97 ILE A N 1
ATOM 767 C CA . ILE A 1 97 ? -9.144 7.746 2.674 1.00 96.69 97 ILE A CA 1
ATOM 768 C C . ILE A 1 97 ? -10.087 8.131 3.821 1.00 96.69 97 ILE A C 1
ATOM 770 O O . ILE A 1 97 ? -11.282 8.354 3.597 1.00 96.69 97 ILE A O 1
ATOM 774 N N . LYS A 1 98 ? -9.554 8.236 5.046 1.00 95.12 98 LYS A N 1
ATOM 775 C CA . LYS A 1 98 ? -10.300 8.670 6.234 1.00 95.12 98 LYS A CA 1
ATOM 776 C C . LYS A 1 98 ? -10.818 10.097 6.077 1.00 95.12 98 LYS A C 1
ATOM 778 O O . LYS A 1 98 ? -12.013 10.314 6.245 1.00 95.12 98 LYS A O 1
ATOM 783 N N . LYS A 1 99 ? -9.962 11.042 5.674 1.00 95.31 99 LYS A N 1
ATOM 784 C CA . LYS A 1 99 ? -10.330 12.452 5.450 1.00 95.31 99 LYS A CA 1
ATOM 785 C C . LYS A 1 99 ? -11.445 12.612 4.412 1.00 95.31 99 LYS A C 1
ATOM 787 O O . LYS A 1 99 ? -12.294 13.485 4.558 1.00 95.31 99 LYS A O 1
ATOM 792 N N . ASN A 1 100 ? -11.471 11.749 3.399 1.00 95.25 100 ASN A N 1
ATOM 793 C CA . ASN A 1 100 ? -12.502 11.763 2.364 1.00 95.25 100 ASN A CA 1
ATOM 794 C C . ASN A 1 100 ? -13.798 11.033 2.768 1.00 95.25 100 ASN A C 1
ATOM 796 O O . ASN A 1 100 ? -14.722 10.969 1.959 1.00 95.25 100 ASN A O 1
ATOM 800 N N . ASN A 1 101 ? -13.893 10.488 3.990 1.00 94.62 101 ASN A N 1
ATOM 801 C CA . ASN A 1 101 ? -15.002 9.651 4.469 1.00 94.62 101 ASN A CA 1
ATOM 802 C C . ASN A 1 101 ? -15.241 8.412 3.586 1.00 94.62 101 ASN A C 1
ATOM 804 O O . ASN A 1 101 ? -16.374 8.067 3.252 1.00 94.62 101 ASN A O 1
ATOM 808 N N . LYS A 1 102 ? -14.156 7.751 3.160 1.00 95.69 102 LYS A N 1
ATOM 809 C CA . LYS A 1 102 ? -14.201 6.616 2.221 1.00 95.69 102 LYS A CA 1
ATOM 810 C C . LYS A 1 102 ? -13.661 5.314 2.806 1.00 95.69 102 LYS A C 1
ATOM 812 O O . LYS A 1 102 ? -13.428 4.374 2.054 1.00 95.69 102 LYS A O 1
ATOM 817 N N . ILE A 1 103 ? -13.508 5.213 4.126 1.00 93.94 103 ILE A N 1
ATOM 818 C CA . ILE A 1 103 ? -13.053 3.978 4.794 1.00 93.94 103 ILE A CA 1
ATOM 819 C C . ILE A 1 103 ? -13.964 2.790 4.462 1.00 93.94 103 ILE A C 1
ATOM 821 O O . ILE A 1 103 ? -13.462 1.710 4.157 1.00 93.94 103 ILE A O 1
ATOM 825 N N . ASP A 1 104 ? -15.278 3.007 4.386 1.00 90.94 104 ASP A N 1
ATOM 826 C CA . ASP A 1 104 ? -16.249 1.964 4.031 1.00 90.94 104 ASP A CA 1
ATOM 827 C C . ASP A 1 104 ? -16.023 1.371 2.631 1.00 90.94 104 ASP A C 1
ATOM 829 O O . ASP A 1 104 ? -16.410 0.232 2.372 1.00 90.94 104 ASP A O 1
ATOM 833 N N . SER A 1 105 ? -15.343 2.091 1.728 1.00 91.69 105 SER A N 1
ATOM 834 C CA . SER A 1 105 ? -14.982 1.563 0.402 1.00 91.69 105 SER A CA 1
ATOM 835 C C . SER A 1 105 ? -13.994 0.391 0.466 1.00 91.69 105 SER A C 1
ATOM 837 O O . SER A 1 105 ? -13.870 -0.366 -0.500 1.00 91.69 105 SER A O 1
ATOM 839 N N . LEU A 1 106 ? -13.313 0.214 1.603 1.00 94.12 106 LEU A N 1
ATOM 840 C CA . LEU A 1 106 ? -12.380 -0.883 1.852 1.00 94.12 106 LEU A CA 1
ATOM 841 C C . LEU A 1 106 ? -13.069 -2.137 2.410 1.00 94.12 106 LEU A C 1
ATOM 843 O O . LEU A 1 106 ? -12.482 -3.221 2.364 1.00 94.12 106 LEU A O 1
ATOM 847 N N . LYS A 1 107 ? -14.311 -2.021 2.898 1.00 92.00 107 LYS A N 1
ATOM 848 C CA . LYS A 1 107 ? -15.046 -3.122 3.526 1.00 92.00 107 LYS A CA 1
ATOM 849 C C . LYS A 1 107 ? -15.137 -4.327 2.584 1.00 92.00 107 LYS A C 1
ATOM 851 O O . LYS A 1 107 ? -15.560 -4.198 1.435 1.00 92.00 107 LYS A O 1
ATOM 856 N N . ASN A 1 108 ? -14.744 -5.505 3.072 1.00 87.44 108 ASN A N 1
ATOM 857 C CA . ASN A 1 108 ? -14.710 -6.775 2.324 1.00 87.44 108 ASN A CA 1
ATOM 858 C C . ASN A 1 108 ? -13.774 -6.779 1.093 1.00 87.44 108 ASN A C 1
ATOM 860 O O . ASN A 1 108 ? -13.817 -7.705 0.285 1.00 87.44 108 ASN A O 1
ATOM 864 N N . ARG A 1 109 ? -12.930 -5.755 0.896 1.00 89.31 109 ARG A N 1
ATOM 865 C CA . ARG A 1 109 ? -11.975 -5.691 -0.230 1.00 89.31 109 ARG A CA 1
ATOM 866 C C . ARG A 1 109 ? -10.570 -6.154 0.151 1.00 89.31 109 ARG A C 1
ATOM 868 O O . ARG A 1 109 ? -9.751 -6.368 -0.748 1.00 89.31 109 ARG A O 1
ATOM 875 N N . LEU A 1 110 ? -10.301 -6.291 1.451 1.00 88.81 110 LEU A N 1
ATOM 876 C CA . LEU A 1 110 ? -8.984 -6.602 2.008 1.00 88.81 110 LEU A CA 1
ATOM 877 C C . LEU A 1 110 ? -8.782 -8.094 2.302 1.00 88.81 110 LEU A C 1
ATOM 879 O O . LEU A 1 110 ? -7.640 -8.529 2.391 1.00 88.81 110 LEU A O 1
ATOM 883 N N . GLU A 1 111 ? -9.846 -8.901 2.367 1.00 83.62 111 GLU A N 1
ATOM 884 C CA . GLU A 1 111 ? -9.760 -10.339 2.680 1.00 83.62 111 GLU A CA 1
ATOM 885 C C . GLU A 1 111 ? -8.797 -11.104 1.762 1.00 83.62 111 GLU A C 1
ATOM 887 O O . GLU A 1 111 ? -8.002 -11.920 2.225 1.00 83.62 111 GLU A O 1
ATOM 892 N N . ILE A 1 112 ? -8.796 -10.784 0.463 1.00 84.94 112 ILE A N 1
ATOM 893 C CA . ILE A 1 112 ? -7.887 -11.409 -0.507 1.00 84.94 112 ILE A CA 1
ATOM 894 C C . ILE A 1 112 ? -6.406 -11.187 -0.156 1.00 84.94 112 ILE A C 1
ATOM 896 O O . ILE A 1 112 ? -5.578 -12.064 -0.401 1.00 84.94 112 ILE A O 1
ATOM 900 N N . LEU A 1 113 ? -6.075 -10.056 0.477 1.00 88.75 113 LEU A N 1
ATOM 901 C CA . LEU A 1 113 ? -4.709 -9.722 0.884 1.00 88.75 113 LEU A CA 1
ATOM 902 C C . LEU A 1 113 ? -4.237 -10.537 2.096 1.00 88.75 113 LEU A C 1
ATOM 904 O O . LEU A 1 113 ? -3.032 -10.702 2.272 1.00 88.75 113 LEU A O 1
ATOM 908 N N . ILE A 1 114 ? -5.146 -11.079 2.915 1.00 87.44 114 ILE A N 1
ATOM 909 C CA . ILE A 1 114 ? -4.788 -11.864 4.111 1.00 87.44 114 ILE A CA 1
ATOM 910 C C . ILE A 1 114 ? -4.002 -13.120 3.712 1.00 87.44 114 ILE A C 1
ATOM 912 O O . ILE A 1 114 ? -3.011 -13.470 4.351 1.00 87.44 114 ILE A O 1
ATOM 916 N N . SER A 1 115 ? -4.410 -13.787 2.629 1.00 85.62 115 SER A N 1
ATOM 917 C CA . SER A 1 115 ? -3.696 -14.963 2.111 1.00 85.62 115 SER A CA 1
ATOM 918 C C . SER A 1 115 ? -2.330 -14.595 1.512 1.00 85.62 115 SER A C 1
ATOM 920 O O . SER A 1 115 ? -1.330 -15.264 1.777 1.00 85.62 115 SER A O 1
ATOM 922 N N . GLN A 1 116 ? -2.274 -13.483 0.772 1.00 89.12 116 GLN A N 1
ATOM 923 C CA . GLN A 1 116 ? -1.077 -13.006 0.070 1.00 89.12 116 GLN A CA 1
ATOM 924 C C . GLN A 1 116 ? 0.019 -12.519 1.023 1.00 89.12 116 GLN A C 1
ATOM 926 O O . GLN A 1 116 ? 1.199 -12.613 0.710 1.00 89.12 116 GLN A O 1
ATOM 931 N N . THR A 1 117 ? -0.360 -12.030 2.202 1.00 91.50 117 THR A N 1
ATOM 932 C CA . THR A 1 117 ? 0.572 -11.508 3.213 1.00 91.50 117 THR A CA 1
ATOM 933 C C . THR A 1 117 ? 1.083 -12.568 4.187 1.00 91.50 117 THR A C 1
ATOM 935 O O . THR A 1 117 ? 1.907 -12.251 5.038 1.00 91.50 117 THR A O 1
ATOM 938 N N . SER A 1 118 ? 0.670 -13.832 4.042 1.00 86.44 118 SER A N 1
ATOM 939 C CA . SER A 1 118 ? 1.095 -14.943 4.910 1.00 86.44 118 SER A CA 1
ATOM 940 C C . SER A 1 118 ? 2.616 -15.119 5.104 1.00 86.44 118 SER A C 1
ATOM 942 O O . SER A 1 118 ? 2.997 -15.532 6.203 1.00 86.44 118 SER A O 1
ATOM 944 N N . PRO A 1 119 ? 3.510 -14.767 4.149 1.00 90.94 119 PRO A N 1
ATOM 945 C CA . PRO A 1 119 ? 4.955 -14.805 4.395 1.00 90.94 119 PRO A CA 1
ATOM 946 C C . PRO A 1 119 ? 5.425 -13.828 5.487 1.00 90.94 119 PRO A C 1
ATOM 948 O O . PRO A 1 119 ? 6.450 -14.064 6.124 1.00 90.94 119 PRO A O 1
ATOM 951 N N . ASN A 1 120 ? 4.672 -12.752 5.743 1.00 92.88 120 ASN A N 1
ATOM 952 C CA . ASN A 1 120 ? 4.958 -11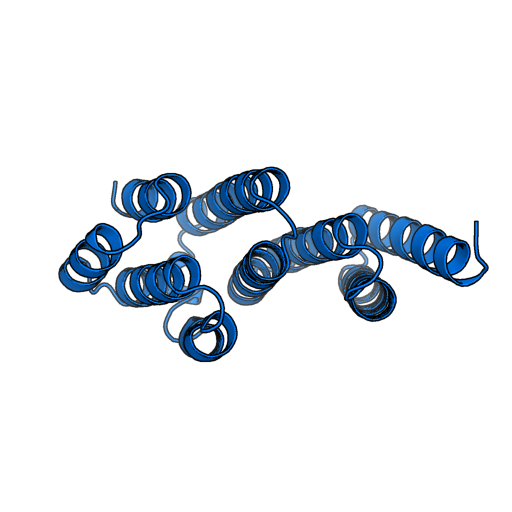.758 6.773 1.00 92.88 120 ASN A CA 1
ATOM 953 C C . ASN A 1 120 ? 3.802 -11.704 7.786 1.00 92.88 120 ASN A C 1
ATOM 955 O O . ASN A 1 120 ? 2.810 -11.003 7.593 1.00 92.88 120 ASN A O 1
ATOM 959 N N . LYS A 1 121 ? 3.950 -12.432 8.901 1.00 94.50 121 LYS A N 1
ATOM 960 C CA . LYS A 1 121 ? 2.917 -12.545 9.950 1.00 94.50 121 LYS A CA 1
ATOM 961 C C . LYS A 1 121 ? 2.457 -11.199 10.514 1.00 94.50 121 LYS A C 1
ATOM 963 O O . LYS A 1 121 ? 1.278 -11.040 10.825 1.00 94.50 121 LYS A O 1
ATOM 968 N N . ASP A 1 122 ? 3.369 -10.241 10.655 1.00 95.56 122 ASP A N 1
ATOM 969 C CA . ASP A 1 122 ? 3.050 -8.911 11.173 1.00 95.56 122 ASP A CA 1
ATOM 970 C C . ASP A 1 122 ? 2.178 -8.137 10.181 1.00 95.56 122 ASP A C 1
ATOM 972 O O . ASP A 1 122 ? 1.139 -7.598 10.562 1.00 95.56 122 ASP A O 1
ATOM 976 N N . LEU A 1 123 ? 2.555 -8.149 8.899 1.00 96.81 123 LEU A N 1
ATOM 977 C CA . LEU A 1 123 ? 1.779 -7.528 7.827 1.00 96.81 123 LEU A CA 1
ATOM 978 C C . LEU A 1 123 ? 0.422 -8.220 7.633 1.00 96.81 123 LEU A C 1
ATOM 980 O O . LEU A 1 123 ? -0.588 -7.545 7.454 1.00 96.81 123 LEU A O 1
ATOM 984 N N . GLN A 1 124 ? 0.369 -9.550 7.733 1.00 97.00 124 GLN A N 1
ATOM 985 C CA . GLN A 1 124 ? -0.882 -10.307 7.695 1.00 97.00 124 GLN A CA 1
ATOM 986 C C . GLN A 1 124 ? -1.817 -9.905 8.837 1.00 97.00 124 GLN A C 1
ATOM 988 O O . GLN A 1 124 ? -2.981 -9.579 8.602 1.00 97.00 124 GLN A O 1
ATOM 993 N N . THR A 1 125 ? -1.301 -9.873 10.068 1.00 97.12 125 THR A N 1
ATOM 994 C CA . THR A 1 125 ? -2.077 -9.470 11.249 1.00 97.12 125 THR A CA 1
ATOM 995 C C . THR A 1 125 ? -2.547 -8.019 11.124 1.00 97.12 125 THR A C 1
ATOM 997 O O . THR A 1 125 ? -3.685 -7.707 11.472 1.00 97.12 125 THR A O 1
ATOM 1000 N N . PHE A 1 126 ? -1.717 -7.139 10.560 1.00 97.94 126 PHE A N 1
ATOM 1001 C CA . PHE A 1 126 ? -2.098 -5.767 10.233 1.00 97.94 126 PHE A CA 1
ATOM 1002 C C . PHE A 1 126 ? -3.252 -5.697 9.225 1.00 97.94 126 PHE A C 1
ATOM 1004 O O . PHE A 1 126 ? -4.217 -4.974 9.464 1.00 97.94 126 PHE A O 1
ATOM 1011 N N . VAL A 1 127 ? -3.204 -6.464 8.130 1.00 97.25 127 VAL A N 1
ATOM 1012 C CA . VAL A 1 127 ? -4.293 -6.503 7.139 1.00 97.25 127 VAL A CA 1
ATOM 1013 C C . VAL A 1 127 ? -5.589 -7.014 7.769 1.00 97.25 127 VAL A C 1
ATOM 1015 O O . VAL A 1 127 ? -6.647 -6.445 7.512 1.00 97.25 127 VAL A O 1
ATOM 1018 N N . MET A 1 128 ? -5.519 -8.032 8.632 1.00 96.81 128 MET A N 1
ATOM 1019 C CA . MET A 1 128 ? -6.682 -8.517 9.384 1.00 96.81 128 MET A CA 1
ATOM 1020 C C . MET A 1 128 ? -7.247 -7.435 10.314 1.00 96.81 128 MET A C 1
ATOM 1022 O O . MET A 1 128 ? -8.460 -7.236 1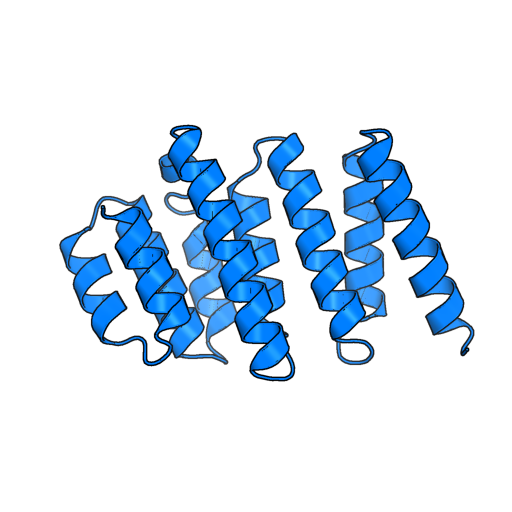0.362 1.00 96.81 128 MET A O 1
ATOM 1026 N N . ALA A 1 129 ? -6.381 -6.708 11.029 1.00 97.25 129 ALA A N 1
ATOM 1027 C CA . ALA A 1 129 ? -6.794 -5.617 11.909 1.00 97.25 129 ALA A CA 1
ATOM 1028 C C . ALA A 1 129 ? -7.464 -4.480 11.124 1.00 97.25 129 ALA A C 1
ATOM 1030 O O . ALA A 1 129 ? -8.498 -3.961 11.547 1.00 97.25 129 ALA A O 1
ATOM 1031 N N . LEU A 1 130 ? -6.908 -4.124 9.962 1.00 97.06 130 LEU A N 1
ATOM 1032 C CA . LEU A 1 130 ? -7.471 -3.117 9.069 1.00 97.06 130 LEU A CA 1
ATOM 1033 C C . LEU A 1 130 ? -8.826 -3.560 8.500 1.00 97.06 130 LEU A C 1
ATOM 1035 O O . LEU A 1 130 ? -9.771 -2.777 8.502 1.00 97.06 130 LEU A O 1
ATOM 1039 N N . ASP A 1 131 ? -8.957 -4.813 8.062 1.00 95.88 131 ASP A N 1
ATOM 1040 C CA . ASP A 1 131 ? -10.228 -5.363 7.578 1.00 95.88 131 ASP A CA 1
ATOM 1041 C C . ASP A 1 131 ? -11.304 -5.331 8.676 1.00 95.88 131 ASP A C 1
ATOM 1043 O O . ASP A 1 131 ? -12.391 -4.786 8.460 1.00 95.88 131 ASP A O 1
ATOM 1047 N N . ALA A 1 132 ? -10.975 -5.789 9.889 1.00 95.62 132 ALA A N 1
ATOM 1048 C CA . ALA A 1 132 ? -11.860 -5.697 11.048 1.00 95.62 132 ALA A CA 1
ATOM 1049 C C . ALA A 1 132 ? -12.273 -4.244 11.347 1.00 95.62 132 ALA A C 1
ATOM 1051 O O . ALA A 1 132 ? -13.457 -3.977 11.570 1.00 95.62 132 ALA A O 1
ATOM 1052 N N . PHE A 1 133 ? -11.330 -3.298 11.290 1.00 95.94 133 PHE A N 1
ATOM 1053 C CA . PHE A 1 133 ? -11.606 -1.872 11.470 1.00 95.94 133 PHE A CA 1
ATOM 1054 C C . PHE A 1 133 ? -12.590 -1.346 10.415 1.00 95.94 133 PHE A C 1
ATOM 1056 O O . PHE A 1 133 ? -13.612 -0.765 10.774 1.00 95.94 133 PHE A O 1
ATOM 1063 N N . THR A 1 134 ? -12.352 -1.620 9.128 1.00 95.00 134 THR A N 1
ATOM 1064 C CA . THR A 1 134 ? -13.228 -1.170 8.022 1.00 95.00 134 THR A CA 1
ATOM 1065 C C . THR A 1 134 ? -14.627 -1.796 8.060 1.00 95.00 134 THR A C 1
ATOM 1067 O O . THR A 1 134 ? -15.567 -1.273 7.467 1.00 95.00 134 THR A O 1
ATOM 1070 N N . LYS A 1 135 ? -14.793 -2.914 8.775 1.00 94.62 135 LYS A N 1
ATOM 1071 C CA . LYS A 1 135 ? -16.086 -3.565 9.028 1.00 94.62 135 LYS A CA 1
ATOM 1072 C C . LYS A 1 135 ? -16.818 -3.013 10.258 1.00 94.62 135 LYS A C 1
ATOM 1074 O O . LYS A 1 135 ? -17.950 -3.425 10.500 1.00 94.62 135 LYS A O 1
ATOM 1079 N N . GLY A 1 136 ? -16.202 -2.104 11.017 1.00 94.06 136 GLY A N 1
ATOM 1080 C CA . GLY A 1 136 ? -16.736 -1.566 12.273 1.00 94.06 136 GLY A CA 1
ATOM 1081 C C . GLY A 1 136 ? -16.471 -2.449 13.500 1.00 94.06 136 GLY A C 1
ATOM 1082 O O . GLY A 1 136 ? -16.946 -2.147 14.594 1.00 94.06 136 GLY A O 1
ATOM 1083 N N . ASN A 1 137 ? -15.685 -3.522 13.363 1.00 95.69 137 ASN A N 1
ATOM 1084 C CA . ASN A 1 137 ? -15.364 -4.449 14.450 1.00 95.69 137 ASN A CA 1
ATOM 1085 C C . ASN A 1 137 ? -14.183 -3.930 15.287 1.00 95.69 137 ASN A C 1
ATOM 1087 O O . ASN A 1 137 ? -13.114 -4.540 15.333 1.00 95.69 137 ASN A O 1
ATOM 1091 N N . LEU A 1 138 ? -14.371 -2.797 15.972 1.00 95.19 138 LEU A N 1
ATOM 1092 C CA . LEU A 1 138 ? -13.294 -2.099 16.691 1.00 95.19 138 LEU A CA 1
ATOM 1093 C C . LEU A 1 138 ? -12.607 -2.962 17.761 1.00 95.19 138 LEU A C 1
ATOM 1095 O O . LEU A 1 138 ? -11.388 -2.907 17.896 1.00 95.19 138 LEU A O 1
ATOM 1099 N N . LYS A 1 139 ? -13.363 -3.793 18.493 1.00 96.25 139 LYS A N 1
ATOM 1100 C CA . LYS A 1 139 ? -12.803 -4.700 19.513 1.00 96.25 139 LYS A CA 1
ATOM 1101 C C . LYS A 1 139 ? -11.835 -5.719 18.906 1.00 96.25 139 LYS A C 1
ATOM 1103 O O . LYS A 1 139 ? -10.759 -5.941 19.454 1.00 96.25 139 LYS A O 1
ATOM 1108 N N . GLU A 1 140 ? -12.212 -6.301 17.770 1.00 96.94 140 GLU A N 1
ATOM 1109 C CA . GLU A 1 140 ? -11.389 -7.277 17.050 1.00 96.94 140 GLU A CA 1
ATOM 1110 C C . GLU A 1 140 ? -10.139 -6.609 16.474 1.00 96.94 140 GLU A C 1
ATOM 1112 O O . GLU A 1 140 ? -9.022 -7.079 16.676 1.00 96.94 140 GLU A O 1
ATOM 1117 N N . ALA A 1 141 ? -10.305 -5.443 15.846 1.00 96.88 141 ALA A N 1
ATOM 1118 C CA . ALA A 1 141 ? -9.189 -4.663 15.327 1.00 96.88 141 ALA A CA 1
ATOM 1119 C C . ALA A 1 141 ? -8.182 -4.288 16.432 1.00 96.88 141 ALA A C 1
ATOM 1121 O O . ALA A 1 141 ? -6.972 -4.402 16.230 1.00 96.88 141 ALA A O 1
ATOM 1122 N N . GLN A 1 142 ? -8.653 -3.899 17.624 1.00 96.56 142 GLN A N 1
ATOM 1123 C CA . GLN A 1 142 ? -7.795 -3.617 18.781 1.00 96.56 142 GLN A CA 1
ATOM 1124 C C . GLN A 1 142 ? -7.052 -4.862 19.280 1.00 96.56 142 GLN A C 1
ATOM 1126 O O . GLN A 1 142 ? -5.868 -4.768 19.608 1.00 96.56 142 GLN A O 1
ATOM 1131 N N . LEU A 1 143 ? -7.722 -6.017 19.339 1.00 96.94 143 LEU A N 1
ATOM 1132 C CA . LEU A 1 143 ? -7.105 -7.281 19.743 1.00 96.94 143 LEU A CA 1
ATOM 1133 C C . LEU A 1 143 ? -5.991 -7.686 18.771 1.00 96.94 143 LEU A C 1
ATOM 1135 O O . LEU A 1 143 ? -4.866 -7.934 19.202 1.00 96.94 143 LEU A O 1
ATOM 1139 N N . LEU A 1 144 ? -6.281 -7.675 17.468 1.00 97.50 144 LEU A N 1
ATOM 1140 C CA . LEU A 1 144 ? -5.313 -7.992 16.417 1.00 97.50 144 LEU A CA 1
ATOM 1141 C C . LEU A 1 144 ? -4.123 -7.028 16.443 1.00 97.50 144 LEU A C 1
ATOM 1143 O O . LEU A 1 144 ? -2.977 -7.466 16.373 1.00 97.50 144 LEU A O 1
ATOM 1147 N N . THR A 1 145 ? -4.372 -5.731 16.646 1.00 96.94 145 THR A N 1
ATOM 1148 C CA . THR A 1 145 ? -3.312 -4.712 16.726 1.00 96.94 145 THR A CA 1
ATOM 1149 C C . THR A 1 145 ? -2.300 -5.006 17.836 1.00 96.94 145 THR A C 1
ATOM 1151 O O . THR A 1 145 ? -1.104 -4.788 17.653 1.00 96.94 145 THR A O 1
ATOM 1154 N N . ARG A 1 146 ? -2.731 -5.549 18.983 1.00 95.75 146 ARG A N 1
ATOM 1155 C CA . ARG A 1 146 ? -1.820 -5.913 20.088 1.00 95.75 146 ARG A CA 1
ATOM 1156 C C . ARG A 1 146 ? -0.852 -7.041 19.720 1.00 95.75 146 ARG A C 1
ATOM 1158 O O . ARG A 1 146 ? 0.231 -7.097 20.295 1.00 95.75 146 ARG A O 1
ATOM 1165 N N . ASN A 1 147 ? -1.222 -7.887 18.759 1.00 95.88 147 ASN A N 1
ATOM 1166 C CA . ASN A 1 147 ? -0.432 -9.039 18.321 1.00 95.88 147 ASN A CA 1
ATOM 1167 C C . ASN A 1 147 ? 0.588 -8.701 17.218 1.00 95.88 147 ASN A C 1
ATOM 1169 O O . ASN A 1 147 ? 1.437 -9.530 16.898 1.00 95.88 147 ASN A O 1
ATOM 1173 N N . ILE A 1 148 ? 0.531 -7.496 16.644 1.00 97.19 148 ILE A N 1
ATOM 1174 C CA . ILE A 1 148 ? 1.525 -7.004 15.681 1.00 97.19 148 ILE A CA 1
ATOM 1175 C C . ILE A 1 148 ? 2.811 -6.658 16.449 1.00 97.19 148 ILE A C 1
ATOM 1177 O O . ILE A 1 148 ? 2.744 -5.991 17.477 1.00 97.19 148 ILE A O 1
ATOM 1181 N N . ARG A 1 149 ? 4.000 -7.070 15.998 1.00 95.50 149 ARG A N 1
ATOM 1182 C CA . ARG A 1 149 ? 5.266 -6.706 16.671 1.00 95.50 149 ARG A CA 1
ATOM 1183 C C . ARG A 1 149 ? 5.808 -5.373 16.156 1.00 95.50 149 ARG A C 1
ATOM 1185 O O . ARG A 1 149 ? 6.320 -4.596 16.951 1.00 95.50 149 ARG A O 1
ATOM 1192 N N . SER A 1 150 ? 5.631 -5.079 14.869 1.00 95.31 150 SER A N 1
ATOM 1193 C CA . SER A 1 150 ? 5.971 -3.793 14.254 1.00 95.31 150 SER A CA 1
ATOM 1194 C C . SER A 1 150 ? 5.167 -2.635 14.862 1.00 95.31 150 SER A C 1
ATOM 1196 O O . SER A 1 150 ? 3.955 -2.521 14.661 1.00 95.31 150 SER A O 1
ATOM 1198 N N . GLU A 1 151 ? 5.851 -1.735 15.572 1.00 95.06 151 GLU A N 1
ATOM 1199 C CA . GLU A 1 151 ? 5.225 -0.535 16.144 1.00 95.06 151 GLU A CA 1
ATOM 1200 C C . GLU A 1 151 ? 4.691 0.413 15.061 1.00 95.06 151 GLU A C 1
ATOM 1202 O O . GLU A 1 151 ? 3.598 0.954 15.210 1.00 95.06 151 GLU A O 1
ATOM 1207 N N . LYS A 1 152 ? 5.368 0.518 13.910 1.00 94.50 152 LYS A N 1
ATOM 1208 C CA . LYS A 1 152 ? 4.896 1.336 12.780 1.00 94.50 152 LYS A CA 1
ATOM 1209 C C . LYS A 1 152 ? 3.523 0.890 12.281 1.00 94.50 152 LYS A C 1
ATOM 1211 O O . LYS A 1 152 ? 2.631 1.713 12.098 1.00 94.50 152 LYS A O 1
ATOM 1216 N N . LEU A 1 153 ? 3.321 -0.416 12.101 1.00 97.44 153 LEU A N 1
ATOM 1217 C CA . LEU A 1 153 ? 2.025 -0.953 11.679 1.00 97.44 153 LEU A CA 1
ATOM 1218 C C . LEU A 1 153 ? 0.941 -0.764 12.752 1.00 97.44 153 LEU A C 1
ATOM 1220 O O . LEU A 1 153 ? -0.203 -0.444 12.424 1.00 97.44 153 LEU A O 1
ATOM 1224 N N . LYS A 1 154 ? 1.292 -0.908 14.037 1.00 96.75 154 LYS A N 1
ATOM 1225 C CA . LYS A 1 154 ? 0.372 -0.630 15.153 1.00 96.75 154 LYS A CA 1
ATOM 1226 C C . LYS A 1 154 ? -0.110 0.816 15.152 1.00 96.75 154 LYS A C 1
ATOM 1228 O O . LYS A 1 154 ? -1.302 1.064 15.330 1.00 96.75 154 LYS A O 1
ATOM 1233 N N . GLU A 1 155 ? 0.808 1.762 14.983 1.00 96.00 155 GLU A N 1
ATOM 1234 C CA . GLU A 1 155 ? 0.509 3.195 14.976 1.00 96.00 155 GLU A CA 1
ATOM 1235 C C . GLU A 1 155 ? -0.478 3.576 13.875 1.00 96.00 155 GLU A C 1
ATOM 1237 O O . GLU A 1 155 ? -1.352 4.410 14.107 1.00 96.00 155 GLU A O 1
ATOM 1242 N N . ILE A 1 156 ? -0.398 2.933 12.707 1.00 97.44 156 ILE A N 1
ATOM 1243 C CA . ILE A 1 156 ? -1.352 3.157 11.618 1.00 97.44 156 ILE A CA 1
ATOM 1244 C C . ILE A 1 156 ? -2.777 2.840 12.086 1.00 97.44 156 ILE A C 1
ATOM 1246 O O . ILE A 1 156 ? -3.648 3.705 12.001 1.00 97.44 156 ILE A O 1
ATOM 1250 N N . ILE A 1 157 ? -3.023 1.643 12.633 1.00 96.25 157 ILE A N 1
ATOM 1251 C CA . ILE A 1 157 ? -4.369 1.256 13.088 1.00 96.25 157 ILE A CA 1
ATOM 1252 C C . ILE A 1 157 ? -4.852 2.151 14.234 1.00 96.25 157 ILE A C 1
ATOM 1254 O O . ILE A 1 157 ? -6.000 2.591 14.216 1.00 96.25 157 ILE A O 1
ATOM 1258 N N . LYS A 1 158 ? -3.980 2.477 15.196 1.00 94.69 158 LYS A N 1
ATOM 1259 C CA . LYS A 1 158 ? -4.315 3.391 16.301 1.00 94.69 158 LYS A CA 1
ATOM 1260 C C . LYS A 1 158 ? -4.768 4.759 15.778 1.00 94.69 158 LYS A C 1
ATOM 1262 O O . LYS A 1 158 ? -5.853 5.201 16.131 1.00 94.69 158 LYS A O 1
ATOM 1267 N N . SER A 1 159 ? -4.019 5.352 14.845 1.00 94.19 159 SER A N 1
ATOM 1268 C CA . SER A 1 159 ? -4.364 6.652 14.242 1.00 94.19 159 SER A CA 1
ATOM 1269 C C . SER A 1 159 ? -5.683 6.645 13.452 1.00 94.19 159 SER A C 1
ATOM 1271 O O . SER A 1 159 ? -6.327 7.678 13.258 1.00 94.19 159 SER A O 1
ATOM 1273 N N . LEU A 1 160 ? -6.118 5.474 12.981 1.00 93.56 160 LEU A N 1
ATOM 1274 C CA . LEU A 1 160 ? -7.414 5.325 12.328 1.00 93.56 160 LEU A CA 1
ATOM 1275 C C . LEU A 1 160 ? -8.574 5.282 13.326 1.00 93.56 160 LEU A C 1
ATOM 1277 O O . LEU A 1 160 ? -9.663 5.734 12.972 1.00 93.56 160 LEU A O 1
ATOM 1281 N N . MET A 1 161 ? -8.344 4.793 14.544 1.00 89.62 161 MET A N 1
ATOM 1282 C CA . MET A 1 161 ? -9.351 4.687 15.605 1.00 89.62 161 MET A CA 1
ATOM 1283 C C . MET A 1 161 ? -9.559 5.975 16.412 1.00 89.62 161 MET A C 1
ATOM 1285 O O . MET A 1 161 ? -10.614 6.109 17.026 1.00 89.62 161 MET A O 1
ATOM 1289 N N . GLU A 1 162 ? -8.572 6.872 16.425 1.00 84.00 162 GLU A N 1
ATOM 1290 C CA . GLU A 1 162 ? -8.643 8.214 17.039 1.00 84.00 162 GLU A CA 1
ATOM 1291 C C . GLU A 1 162 ? -9.531 9.179 16.246 1.00 84.00 162 GLU A C 1
ATOM 1293 O O . GLU A 1 162 ? -10.354 9.880 16.867 1.00 84.00 162 GLU A O 1
#

Secondary structure (DSSP, 8-state):
--HHHHHHHHHHHHHHHHHHTT-HHHHHHHHHHHHHHHTTT-HHHHHHHHHHHHHHHHHTT-HHHHHHHHHHHHHT-SSHHHHHHHHHHHHHHHHHHHHTT-GGGGTTTSHHHHHHTTTSHHHHHHHHHHHHHHTT-HHHHHHHHHH---HHHHHHHHHHH-

pLDDT: mean 95.31, std 4.34, range [61.19, 98.62]

Organism: Thermococcus litoralis (NCBI:txid2265)

Foldseek 3Di:
DPPLVVLLVVLQVVLVVCVVVVVLVSNLVSLVVSLVSCPPPPLVSNLVSLCSQLSSCVVVVNLLSNLVSLLVNLLSDPDPVSNLVSLVVSLVSVVSCVVVVNLLVNAPSLPVVLVVSVVPPLSNLLSVLSNCVSVVVPVSSVVSLVVRPDPSSSVSSVVSVD

Sequence (162 aa):
MTKREEIIATLFKEAQRALNEREIEVAKKKFDEVMHLSEGSYPWIYFEACFGLVDAFIEEGNYSGAVKCSIKALLNAPDEEMFSLGAERLKNVLAIIKKNNKIDSLKNRLEILISQTSPNKDLQTFVMALDAFTKGNLKEAQLLTRNIRSEKLKEIIKSLME

Radius of gyration: 15.91 Å; chains: 1; bounding box: 40×29×42 Å

=== Feature glossary ===
Legend for the data blocks above and below:

— What the protein is —

The amino-acid sequence is the protein's primary structure: the linear order of residues from the N-terminus to the C-terminus, written in one-letter code. Everything else here — the 3D coordinates, the secondary structure, the domain annotations — is ultimately a consequence of this string.

Database cross-references. InterPro integrates a dozen domain/family signature databases into unified entries with residue-range hits. GO terms attach function/process/location labels with evidence codes. CATH codes position the fold in a four-level structural taxonomy. Organism is the NCBI-taxonomy species name.

— Where its atoms are —

The mmCIF block holds the 3D Cartesian coordinates of each backbone atom (N, Cα, C, O) in ångströms. mmCIF is the PDB's canonical archive format — a tagged-loop text representation of the atomic model.

The six renders are orthographic views along the three Cartesian axes in both directions. Representation (cartoon, sticks, or surface) and color scheme (sequence-rainbow or by-chain) vary across proteins so the training set covers all the common visualization conventions.

— Local backbone conformation —

Secondary structure is the local, repeating backbone conformation. DSSP classifies it into eight states by reading the hydrogen-bond network: three helix types (H, G, I), two β types (E, B), two non-regular types (T, S), and unstructured coil (-).

SS3 is a coarse helix/strand/coil call (letters a/b/c) made by the P-SEA algorithm from inter-Cα distances and dihedrals. It is less detailed than DSSP but needs only Cα positions.

Backbone dihedral angles. Every residue except chain termini has a φ (preceding-C → N → Cα → C) and a ψ (N → Cα → C → next-N). They are reported in degrees following the IUPAC sign convention. Secondary structure is essentially a statement about which (φ, ψ) basin each residue occupies.

— Global shape and packing —

The geometric summary reports three shape descriptors. Rg (radius of gyration) measures how spread out the Cα atoms are about their centre of mass; compact globular proteins have small Rg, elongated or unfolded ones large. Cα contacts (<8 Å, |i−j|>4) count long-range residue pairs in spatial proximity — high for tightly packed folds, near zero for rods or random coil. The bounding-box extents give the protein's footprint along x, y, z in Å.

Solvent accessibility: the surface area of each residue that a 1.4 Å water probe can touch, in Å². When only backbone atoms are present the absolute values are lower than full-atom SASA (side chains contribute most of the area) and are flagged as backbone-only.

Plot images: a contact map (which residues are close in 3D, as an N×N binary image), a Ramachandran scatter (backbone torsion angles, revealing secondary-structure composition at a glance), and — for AlphaFold structures — a PAE heatmap (pairwise prediction confidence).

— Structural neighborhood —

Foldseek's 3Di representation compresses backbone geometry into a per-residue letter drawn from a learned twenty-state alphabet. It captures the tertiary interaction pattern around each residue — which residues are packed against it in space, regardless of where they are in sequence.

Structural nearest neighbors (via Foldseek easy-search vs the PDB). Reported per hit: target PDB id, E-value, and alignment TM-score. A TM-score above ~0.5 is the conventional threshold for 'same fold'.

— Confidence and d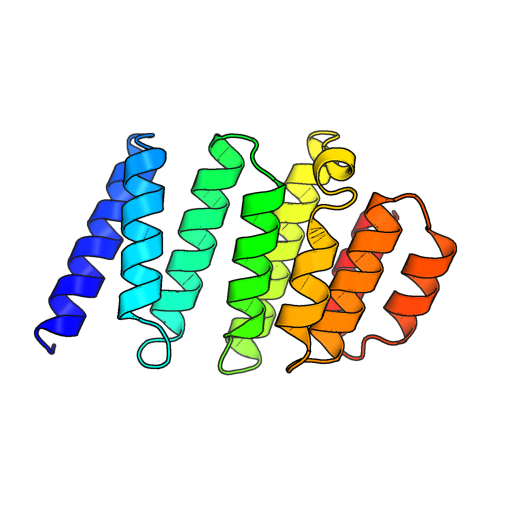isorder —

pLDDT (predicted Local Distance Difference Test) is AlphaFold's per-residue confidence score, ranging from 0 to 100. Values above 90 indicate high confidence (typically well-packed cores); 70–90 is confident; 50–70 low confidence; below 50 usually means the region is disordered or the prediction is unreliable there. AlphaFold stores pLDDT in the mmCIF B-factor column.

For experimental (PDB) structures, the B-factor (temperature factor) quantifies the positional spread of each atom in the crystal — a combination of thermal vibration and static disorder — in units of Å². High B-factors mark flexible loops or poorly resolved regions; low B-factors mark the rigid, well-ordered core.

Predicted Aligned Error (PAE) is an AlphaFold confidence matrix: entry (i, j) is the expected error in the position of residue j, in ångströms, when the prediction is superimposed on the true structure at residue i. Low PAE within a block of residues means that block is internally rigid and well-predicted; high PAE between two blocks means their relative placement is uncertain even if each block individually is confident.